Protein AF-A0A1H5M420-F1 (afdb_monomer_lite)

Foldseek 3Di:
DDDDDPVVVVVVVVVVVVVVPDDPVNVDPDDDPPPDPVVVVVVVVVVVVVVVVVVVVVVVVVVVVVVPDPDDDDPDDDDDDDDDDDDDDDDDDDDDDDDDDDDDD

Sequence (105 aa):
MSHRTPLEERLRAALEARGQLISAHDLSPARPPAGSTWGTRRIRRVLSVAVAATAAAAAVVVLVLSSNTPDRPRPAPPAQHSSPTVAPTSTVPPVVPSAVPSVSR

Structure (mmCIF, N/CA/C/O backbone):
data_AF-A0A1H5M420-F1
#
_entry.id   AF-A0A1H5M420-F1
#
loop_
_atom_site.group_PDB
_atom_site.id
_atom_site.type_symbol
_atom_site.label_atom_id
_atom_site.label_alt_id
_atom_site.label_comp_id
_atom_site.label_asym_id
_atom_site.label_entity_id
_atom_site.label_seq_id
_atom_site.pdbx_PDB_ins_code
_atom_site.Cartn_x
_atom_site.Cartn_y
_atom_site.Cartn_z
_atom_site.occupancy
_atom_site.B_iso_or_equiv
_atom_site.auth_seq_id
_atom_site.auth_comp_id
_atom_site.auth_asym_id
_atom_site.auth_atom_id
_atom_site.pdbx_PDB_model_num
ATOM 1 N N . MET A 1 1 ? -34.560 -14.375 25.993 1.00 51.66 1 MET A N 1
ATOM 2 C CA . MET A 1 1 ? -33.673 -13.204 26.152 1.00 51.66 1 MET A CA 1
ATOM 3 C C . MET A 1 1 ? -32.580 -13.584 27.127 1.00 51.66 1 MET A C 1
ATOM 5 O O . MET A 1 1 ? -32.900 -13.936 28.253 1.00 51.66 1 MET A O 1
ATOM 9 N N . SER A 1 2 ? -31.326 -13.627 26.683 1.00 67.44 2 SER A N 1
ATOM 10 C CA . SER A 1 2 ? -30.212 -14.041 27.539 1.00 67.44 2 SER A CA 1
ATOM 11 C C . SER A 1 2 ? -29.920 -12.930 28.540 1.00 67.44 2 SER A C 1
ATOM 13 O O . SER A 1 2 ? -29.433 -11.865 28.160 1.00 67.44 2 SER A O 1
ATOM 15 N N . HIS A 1 3 ? -30.284 -13.152 29.801 1.00 80.81 3 HIS A N 1
ATOM 16 C CA . HIS A 1 3 ? -30.002 -12.209 30.871 1.00 80.81 3 HIS A CA 1
ATOM 17 C C . HIS A 1 3 ? -28.495 -12.217 31.116 1.00 80.81 3 HIS A C 1
ATOM 19 O O . HIS A 1 3 ? -27.931 -13.240 31.501 1.00 80.81 3 HIS A O 1
ATOM 25 N N . ARG A 1 4 ? -27.835 -11.095 30.833 1.00 82.44 4 ARG A N 1
ATOM 26 C CA . ARG A 1 4 ? -26.395 -10.976 31.058 1.00 82.44 4 ARG A CA 1
ATOM 27 C C . ARG A 1 4 ? -26.123 -10.838 32.541 1.00 82.44 4 ARG A C 1
ATOM 29 O O . ARG A 1 4 ? -26.890 -10.197 33.266 1.00 82.44 4 ARG A O 1
ATOM 36 N N . THR A 1 5 ? -25.046 -11.466 32.993 1.00 92.50 5 THR A N 1
ATOM 37 C CA . THR A 1 5 ? -24.645 -11.366 34.392 1.00 92.50 5 THR A CA 1
ATOM 38 C C . THR A 1 5 ? -24.160 -9.940 34.703 1.00 92.50 5 THR A C 1
ATOM 40 O O . THR A 1 5 ? -23.608 -9.265 33.830 1.00 92.50 5 THR A O 1
ATOM 43 N N . PRO A 1 6 ? -24.289 -9.453 35.951 1.00 92.44 6 PRO A N 1
ATOM 44 C CA . PRO A 1 6 ? -23.792 -8.126 36.342 1.00 92.44 6 PRO A CA 1
ATOM 45 C C . PRO A 1 6 ? -22.283 -7.931 36.123 1.00 92.44 6 PRO A C 1
ATOM 47 O O . PRO A 1 6 ? -21.778 -6.810 36.114 1.00 92.44 6 PRO A O 1
ATOM 50 N N . LEU A 1 7 ? -21.530 -9.026 36.020 1.00 95.44 7 LEU A N 1
ATOM 51 C CA . LEU A 1 7 ? -20.107 -9.002 35.704 1.00 95.44 7 LEU A CA 1
ATOM 52 C C . LEU A 1 7 ? -19.873 -8.741 34.211 1.00 95.44 7 LEU A C 1
ATOM 54 O O . LEU A 1 7 ? -19.034 -7.911 33.872 1.00 95.44 7 LEU A O 1
ATOM 58 N N . GLU A 1 8 ? -20.639 -9.377 33.325 1.00 95.94 8 GLU A N 1
ATOM 59 C CA . GLU A 1 8 ? -20.551 -9.134 31.880 1.00 95.94 8 GLU A CA 1
ATOM 60 C C . GLU A 1 8 ? -20.870 -7.688 31.510 1.00 95.94 8 GLU A C 1
ATOM 62 O O . GLU A 1 8 ? -20.237 -7.139 30.612 1.00 95.94 8 GLU A O 1
ATOM 67 N N . GLU A 1 9 ? -21.828 -7.061 32.195 1.00 96.06 9 GLU A N 1
ATOM 68 C CA . GLU A 1 9 ? -22.172 -5.661 31.937 1.00 96.06 9 GLU A CA 1
ATOM 69 C C . GLU A 1 9 ? -21.034 -4.720 32.340 1.00 96.06 9 GLU A C 1
ATOM 71 O O . GLU A 1 9 ? -20.672 -3.812 31.596 1.00 96.06 9 GLU A O 1
ATOM 76 N N . ARG A 1 10 ? -20.384 -5.005 33.475 1.00 96.00 10 ARG A N 1
ATOM 77 C CA . ARG A 1 10 ? -19.199 -4.263 33.924 1.00 96.00 10 ARG A CA 1
ATOM 78 C C . ARG A 1 10 ? -18.018 -4.441 32.977 1.00 96.00 10 ARG A C 1
ATOM 80 O O . ARG A 1 10 ? -17.339 -3.465 32.674 1.00 96.00 10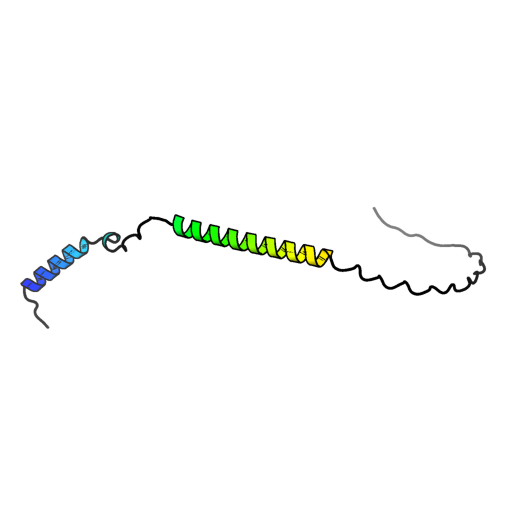 ARG A O 1
ATOM 87 N N . LEU A 1 11 ? -17.792 -5.656 32.479 1.00 96.94 11 LEU A N 1
ATOM 88 C CA . LEU A 1 11 ? -16.760 -5.909 31.473 1.00 96.94 11 LEU A CA 1
ATOM 89 C C . LEU A 1 11 ? -17.062 -5.188 30.162 1.00 96.94 11 LEU A C 1
ATOM 91 O O . LEU A 1 11 ? -16.161 -4.596 29.576 1.00 96.94 11 LEU A O 1
ATOM 95 N N . ARG A 1 12 ? -18.321 -5.199 29.715 1.00 96.19 12 ARG A N 1
ATOM 96 C CA . ARG A 1 12 ? -18.731 -4.492 28.501 1.00 96.19 12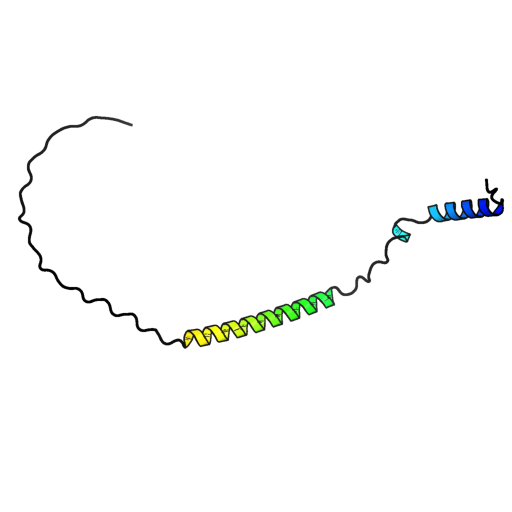 ARG A CA 1
ATOM 97 C C . ARG A 1 12 ? -18.503 -2.993 28.630 1.00 96.19 12 ARG A C 1
ATOM 99 O O . ARG A 1 12 ? -17.844 -2.431 27.766 1.00 96.19 12 ARG A O 1
ATOM 106 N N . ALA A 1 13 ? -18.946 -2.387 29.730 1.00 97.19 13 ALA A N 1
ATOM 107 C CA . ALA A 1 13 ? -18.726 -0.969 30.001 1.00 97.19 13 ALA A CA 1
ATOM 108 C C . ALA A 1 13 ? -17.229 -0.620 30.075 1.00 97.19 13 ALA A C 1
ATOM 110 O O . ALA A 1 13 ? -16.791 0.382 29.514 1.00 97.19 13 ALA A O 1
ATOM 111 N N . ALA A 1 14 ? -16.418 -1.466 30.719 1.00 97.50 14 ALA A N 1
ATOM 112 C CA . ALA A 1 14 ? -14.975 -1.258 30.800 1.00 97.5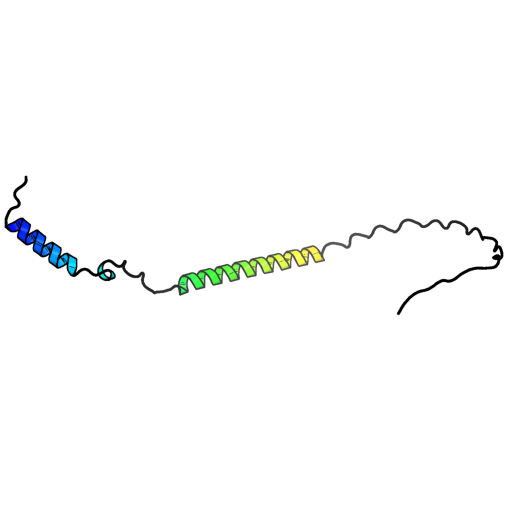0 14 ALA A CA 1
ATOM 113 C C . ALA A 1 14 ? -14.290 -1.347 29.424 1.00 97.50 14 ALA A C 1
ATOM 115 O O . ALA A 1 14 ? -13.425 -0.528 29.111 1.00 97.50 14 ALA A O 1
ATOM 116 N N . LEU A 1 15 ? -14.673 -2.319 28.591 1.00 96.56 15 LEU A N 1
ATOM 117 C CA . LEU A 1 15 ? -14.133 -2.480 27.238 1.00 96.56 15 LEU A CA 1
ATOM 118 C C . LEU A 1 15 ? -14.588 -1.363 26.299 1.00 96.56 15 LEU A C 1
ATOM 120 O O . LEU A 1 15 ? -13.788 -0.884 25.502 1.00 96.56 15 LEU A O 1
ATOM 124 N N . GLU A 1 16 ? -15.835 -0.913 26.418 1.00 97.44 16 GLU A N 1
ATOM 125 C CA . GLU A 1 16 ? -16.346 0.244 25.684 1.00 97.44 16 GLU A CA 1
ATOM 126 C C . GLU A 1 16 ? -15.563 1.509 26.051 1.00 97.44 16 GLU A C 1
ATOM 128 O O . GLU A 1 16 ? -15.033 2.180 25.166 1.00 97.44 16 GLU A O 1
ATOM 133 N N . ALA A 1 17 ? -15.378 1.774 27.349 1.00 97.31 17 ALA A N 1
ATOM 134 C CA . ALA A 1 17 ? -14.564 2.889 27.826 1.00 97.31 17 ALA A CA 1
ATOM 135 C C . ALA A 1 17 ? -13.110 2.802 27.330 1.00 97.31 17 ALA A C 1
ATOM 137 O O . ALA A 1 17 ? -12.516 3.812 26.960 1.00 97.31 17 ALA A O 1
ATOM 138 N N . ARG A 1 18 ? -12.534 1.593 27.270 1.00 93.88 18 ARG A N 1
ATOM 139 C CA . ARG A 1 18 ? -11.194 1.366 26.709 1.00 93.88 18 ARG A CA 1
ATOM 140 C C . ARG A 1 18 ? -11.151 1.642 25.205 1.00 93.88 18 ARG A C 1
ATOM 142 O O . ARG A 1 18 ? -10.172 2.212 24.735 1.00 93.88 18 ARG A O 1
ATOM 149 N N . GLY A 1 19 ? -12.193 1.258 24.470 1.00 96.00 19 GLY A N 1
ATOM 150 C CA . GLY A 1 19 ? -12.317 1.495 23.033 1.00 96.00 19 GLY A CA 1
ATOM 151 C C . GLY A 1 19 ? -12.338 2.981 22.678 1.00 96.00 19 GLY A C 1
ATOM 152 O O . GLY A 1 19 ? -11.704 3.372 21.705 1.00 96.00 19 GLY A O 1
ATOM 153 N N . GLN A 1 20 ? -12.963 3.818 23.511 1.00 95.81 20 GLN A N 1
ATOM 154 C CA . GLN A 1 20 ? -12.986 5.278 23.323 1.00 95.81 20 GLN A CA 1
ATOM 155 C C . GLN A 1 20 ? -11.605 5.945 23.461 1.00 95.81 20 GLN A C 1
ATOM 157 O O . GLN A 1 20 ? -11.429 7.084 23.037 1.00 95.81 20 GLN A O 1
ATOM 162 N N . LEU A 1 21 ? -10.618 5.255 24.045 1.00 96.19 21 LEU A N 1
ATOM 163 C CA . LEU A 1 21 ? -9.240 5.748 24.147 1.00 96.19 21 LEU A CA 1
ATOM 164 C C . LEU A 1 21 ? -8.389 5.414 22.915 1.00 96.19 21 LEU A C 1
ATOM 166 O O . LEU A 1 21 ? -7.290 5.946 22.790 1.00 96.19 21 LEU A O 1
ATOM 170 N N . ILE A 1 22 ? -8.858 4.528 22.032 1.00 94.56 22 ILE A N 1
ATOM 171 C CA . ILE A 1 22 ? -8.132 4.142 20.821 1.00 94.56 22 ILE A CA 1
ATOM 172 C C . ILE A 1 22 ? -8.347 5.225 19.766 1.00 94.56 22 ILE A C 1
ATOM 174 O O . ILE A 1 22 ? -9.465 5.465 19.313 1.00 94.56 22 ILE A O 1
ATOM 178 N N . SER A 1 23 ? -7.263 5.868 19.349 1.00 93.19 23 SER A N 1
ATOM 179 C CA . SER A 1 23 ? -7.286 6.867 18.287 1.00 93.19 23 SER A CA 1
ATOM 180 C C . SER A 1 23 ? -7.062 6.235 16.910 1.00 93.19 23 SER A C 1
ATOM 182 O O . SER A 1 23 ? -6.553 5.121 16.774 1.00 93.19 23 SER A O 1
ATOM 184 N N . ALA A 1 24 ? -7.355 6.990 15.847 1.00 91.06 24 ALA A N 1
ATOM 185 C CA . ALA A 1 24 ? -7.011 6.583 14.483 1.00 91.06 24 ALA A CA 1
ATOM 186 C C . ALA A 1 24 ? -5.497 6.348 14.293 1.00 91.06 24 ALA A C 1
ATOM 188 O O . ALA A 1 24 ? -5.100 5.599 13.403 1.00 91.06 24 ALA A O 1
ATOM 189 N N . HIS A 1 25 ? -4.652 6.969 15.125 1.00 89.00 25 HIS A N 1
ATOM 190 C CA . HIS A 1 25 ? -3.208 6.767 15.078 1.00 89.00 25 HIS A CA 1
ATOM 191 C C . HIS A 1 25 ? -2.796 5.398 15.626 1.00 89.00 25 HIS A C 1
ATOM 193 O O . HIS A 1 25 ? -1.937 4.752 15.034 1.00 89.00 25 HIS A O 1
ATOM 199 N N . ASP A 1 26 ? -3.452 4.920 16.686 1.00 91.69 26 ASP A N 1
ATOM 200 C CA . ASP A 1 26 ? -3.181 3.604 17.285 1.00 91.69 26 ASP A CA 1
ATOM 201 C C . ASP A 1 26 ? -3.566 2.451 16.348 1.00 91.69 26 ASP A C 1
ATOM 203 O O . ASP A 1 26 ? -3.012 1.357 16.422 1.00 91.69 26 ASP A O 1
ATOM 207 N N . LEU A 1 27 ? -4.506 2.716 15.437 1.00 90.06 27 LEU A N 1
ATOM 208 C CA . LEU A 1 27 ? -4.921 1.802 14.374 1.00 90.06 27 LEU A CA 1
ATOM 209 C C . LEU A 1 27 ? -4.115 1.979 13.082 1.00 90.06 27 LEU A C 1
ATOM 211 O O . LEU A 1 27 ? -4.306 1.220 12.128 1.00 90.06 27 LEU A O 1
ATOM 215 N N . SER A 1 28 ? -3.240 2.985 13.014 1.00 88.38 28 SER A N 1
ATOM 216 C CA . SER A 1 28 ? -2.441 3.222 11.820 1.00 88.38 28 SER A CA 1
ATOM 217 C C . SER A 1 28 ? -1.491 2.044 11.602 1.00 88.38 28 SER A C 1
ATOM 219 O O . SER A 1 28 ? -0.804 1.622 12.536 1.00 88.38 28 SER A O 1
ATOM 221 N N . PRO A 1 29 ? -1.358 1.555 10.358 1.00 87.31 29 PRO A N 1
ATOM 222 C CA . PRO A 1 29 ? -0.301 0.623 10.011 1.00 87.31 29 PRO A CA 1
ATOM 223 C C . PRO A 1 29 ? 1.057 1.173 10.445 1.00 87.31 29 PRO A C 1
ATOM 225 O O . PRO A 1 29 ? 1.337 2.367 10.271 1.00 87.31 29 PRO A O 1
ATOM 228 N N . ALA A 1 30 ? 1.905 0.295 10.983 1.00 84.00 30 ALA A N 1
ATOM 229 C CA . ALA A 1 30 ? 3.278 0.646 11.302 1.00 84.00 30 ALA A CA 1
ATOM 230 C C . ALA A 1 30 ? 3.945 1.224 10.048 1.00 84.00 30 ALA A C 1
ATOM 232 O O . ALA A 1 30 ? 3.916 0.617 8.972 1.00 84.00 30 ALA A O 1
ATOM 233 N N . ARG A 1 31 ? 4.524 2.423 10.174 1.00 78.44 31 ARG A N 1
ATOM 234 C CA . ARG A 1 31 ? 5.186 3.070 9.044 1.00 78.44 31 ARG A CA 1
ATOM 235 C C . ARG A 1 31 ? 6.346 2.173 8.609 1.00 78.44 31 ARG A C 1
ATOM 237 O O . ARG A 1 31 ? 7.175 1.838 9.460 1.00 78.44 31 ARG A O 1
ATOM 244 N N . PRO A 1 32 ? 6.438 1.789 7.322 1.00 76.25 32 PRO A N 1
ATOM 245 C CA . PRO A 1 32 ? 7.599 1.051 6.856 1.00 76.25 32 PRO A CA 1
ATOM 246 C C . PRO A 1 32 ? 8.846 1.877 7.189 1.00 76.25 32 PRO A C 1
ATOM 248 O O . PRO A 1 32 ? 8.784 3.114 7.112 1.00 76.25 32 PRO A O 1
ATOM 251 N N . PRO A 1 33 ? 9.956 1.233 7.592 1.00 77.44 33 PRO A N 1
ATOM 252 C CA . PRO A 1 33 ? 11.169 1.952 7.932 1.00 77.44 33 PRO A CA 1
ATOM 253 C C . PRO A 1 33 ? 11.495 2.899 6.780 1.00 77.44 33 PRO A C 1
ATOM 255 O O . PRO A 1 33 ? 11.625 2.474 5.634 1.00 77.44 33 PRO A O 1
ATOM 258 N N . ALA A 1 34 ? 11.620 4.193 7.074 1.00 66.12 34 ALA A N 1
ATOM 259 C CA . ALA A 1 34 ? 11.916 5.225 6.076 1.00 66.12 34 ALA A CA 1
ATOM 260 C C . ALA A 1 34 ? 13.325 5.072 5.446 1.00 66.12 34 ALA A C 1
ATOM 262 O O . ALA A 1 34 ? 13.808 5.958 4.741 1.00 66.12 34 ALA A O 1
ATOM 263 N N . GLY A 1 35 ? 14.002 3.950 5.700 1.00 64.31 35 GLY A N 1
ATOM 264 C CA . GLY A 1 35 ? 15.356 3.651 5.280 1.00 64.31 35 GLY A CA 1
ATOM 265 C C . GLY A 1 35 ? 15.436 3.101 3.857 1.00 64.31 35 GLY A C 1
ATOM 266 O O . GLY A 1 35 ? 14.962 2.011 3.560 1.00 64.31 35 GLY A O 1
ATOM 267 N N . SER A 1 36 ? 16.171 3.834 3.019 1.00 61.16 36 SER A N 1
ATOM 268 C CA . SER A 1 36 ? 16.802 3.387 1.770 1.00 61.16 36 SER A CA 1
ATOM 269 C C . SER A 1 36 ? 15.913 3.216 0.528 1.00 61.16 36 SER A C 1
ATOM 271 O O . SER A 1 36 ? 15.979 2.229 -0.203 1.00 61.16 36 SER A O 1
ATOM 273 N N . THR A 1 37 ? 15.251 4.300 0.118 1.00 61.91 37 THR A N 1
ATOM 274 C CA . THR A 1 37 ? 14.999 4.520 -1.326 1.00 61.91 37 THR A CA 1
ATOM 275 C C . THR A 1 37 ? 16.302 4.670 -2.134 1.00 61.91 37 THR A C 1
ATOM 277 O O . THR A 1 37 ? 16.296 4.668 -3.365 1.00 61.91 37 THR A O 1
ATOM 280 N N . TRP A 1 38 ? 17.451 4.789 -1.460 1.00 60.88 38 TRP A N 1
ATOM 281 C CA . TRP A 1 38 ? 18.764 4.863 -2.089 1.00 60.88 38 TRP A CA 1
ATOM 282 C C . TRP A 1 38 ? 19.171 3.548 -2.761 1.00 60.88 38 TRP A C 1
ATOM 284 O O . TRP A 1 38 ? 19.739 3.584 -3.854 1.00 60.88 38 TRP A O 1
ATOM 294 N N . GLY A 1 39 ? 18.815 2.399 -2.171 1.00 66.94 39 GLY A N 1
ATOM 295 C CA . GLY A 1 39 ? 19.079 1.081 -2.757 1.00 66.94 39 GLY A CA 1
ATOM 296 C C . GLY A 1 39 ? 18.393 0.905 -4.113 1.00 66.94 39 GLY A C 1
ATOM 297 O O . GLY A 1 39 ? 19.043 0.590 -5.109 1.00 66.94 39 GLY A O 1
ATOM 298 N N . THR A 1 40 ? 17.101 1.228 -4.196 1.00 68.38 40 THR A N 1
ATOM 299 C CA . THR A 1 40 ? 16.340 1.126 -5.453 1.00 68.38 40 THR A CA 1
ATOM 300 C C . THR A 1 40 ? 16.798 2.147 -6.496 1.00 68.38 40 THR A C 1
ATOM 302 O O . THR A 1 40 ? 16.874 1.824 -7.683 1.00 68.38 40 THR A O 1
ATOM 305 N N . ARG A 1 41 ? 17.183 3.364 -6.082 1.00 71.25 41 ARG A N 1
ATOM 306 C CA . ARG A 1 41 ? 17.756 4.375 -6.991 1.00 71.25 41 ARG A CA 1
ATOM 307 C C . ARG A 1 41 ? 19.109 3.956 -7.568 1.00 71.25 41 ARG A C 1
ATOM 309 O O . ARG A 1 41 ? 19.341 4.201 -8.751 1.00 71.25 41 ARG A O 1
ATOM 316 N N . ARG A 1 42 ? 19.991 3.327 -6.782 1.00 75.06 42 ARG A N 1
ATOM 317 C CA . ARG A 1 42 ? 21.283 2.822 -7.283 1.00 75.06 42 ARG A CA 1
ATOM 318 C C . ARG A 1 42 ? 21.094 1.707 -8.307 1.00 75.06 42 ARG A C 1
ATOM 320 O O . ARG A 1 42 ? 21.688 1.788 -9.377 1.00 75.06 42 ARG A O 1
ATOM 327 N N . ILE A 1 43 ? 20.224 0.736 -8.021 1.00 77.19 43 ILE A N 1
ATOM 328 C CA . ILE A 1 43 ? 19.928 -0.374 -8.943 1.00 77.19 43 ILE A CA 1
ATOM 329 C C . ILE A 1 43 ? 19.412 0.167 -10.281 1.00 77.19 43 ILE A C 1
ATOM 331 O O . ILE A 1 43 ? 19.918 -0.204 -11.338 1.00 77.19 43 ILE A O 1
ATOM 335 N N . ARG A 1 44 ? 18.472 1.122 -10.242 1.00 77.62 44 ARG A N 1
ATOM 336 C CA . ARG A 1 44 ? 17.953 1.769 -11.457 1.00 77.62 44 ARG A CA 1
ATOM 337 C C . ARG A 1 44 ? 19.043 2.496 -12.246 1.00 77.62 44 ARG A C 1
ATOM 339 O O . ARG A 1 44 ? 19.090 2.347 -13.459 1.00 77.62 44 ARG A O 1
ATOM 346 N N . ARG A 1 45 ? 19.940 3.236 -11.582 1.00 80.31 45 ARG A N 1
ATOM 347 C CA . ARG A 1 45 ? 21.048 3.931 -12.264 1.00 80.31 45 ARG A CA 1
ATOM 348 C C . ARG A 1 45 ? 22.010 2.964 -12.949 1.00 80.31 45 ARG A C 1
ATOM 350 O O . ARG A 1 45 ? 22.387 3.217 -14.085 1.00 80.31 45 ARG A O 1
ATOM 357 N N . VAL A 1 46 ? 22.384 1.869 -12.287 1.00 83.31 46 VAL A N 1
ATOM 358 C CA . VAL A 1 46 ? 23.286 0.861 -12.871 1.00 83.31 46 VAL A CA 1
ATOM 359 C C . VAL A 1 46 ? 22.650 0.217 -14.103 1.00 83.31 46 VAL A C 1
ATOM 361 O O . VAL A 1 46 ? 23.300 0.128 -15.139 1.00 83.31 46 VAL A O 1
ATOM 364 N N . LEU A 1 47 ? 21.366 -0.146 -14.024 1.00 86.19 47 LEU A N 1
ATOM 365 C CA . LEU A 1 47 ? 20.614 -0.669 -15.168 1.00 86.19 47 LEU A CA 1
ATOM 366 C C . LEU A 1 47 ? 20.585 0.325 -16.334 1.00 86.19 47 LEU A C 1
ATOM 368 O O . LEU A 1 47 ? 20.865 -0.056 -17.466 1.00 86.19 47 LEU A O 1
ATOM 372 N N . SER A 1 48 ? 20.304 1.604 -16.071 1.00 84.88 48 SER A N 1
ATOM 373 C CA . SER A 1 48 ? 20.291 2.635 -17.114 1.00 84.88 48 SER A CA 1
ATOM 374 C C . SER A 1 48 ? 21.655 2.818 -17.782 1.00 84.88 48 SER A C 1
ATOM 376 O O . SER A 1 48 ? 21.717 2.926 -19.003 1.00 84.88 48 SER A O 1
ATOM 378 N N . VAL A 1 49 ? 22.745 2.821 -17.007 1.00 89.12 49 VAL A N 1
ATOM 379 C CA . VAL A 1 49 ? 24.109 2.937 -17.549 1.00 89.12 49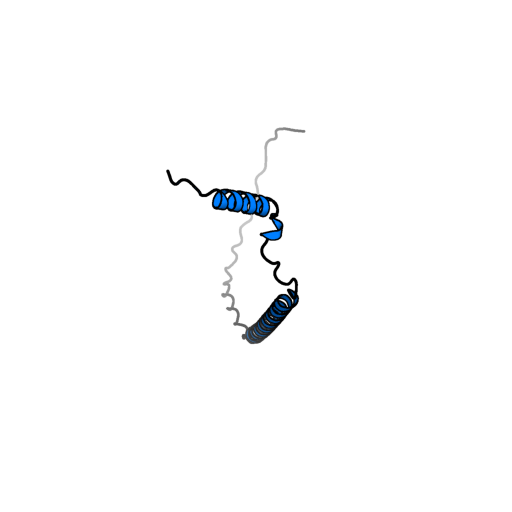 VAL A CA 1
ATOM 380 C C . VAL A 1 49 ? 24.468 1.713 -18.389 1.00 89.12 49 VAL A C 1
ATOM 382 O O . VAL A 1 49 ? 24.998 1.871 -19.485 1.00 89.12 49 VAL A O 1
ATOM 385 N N . ALA A 1 50 ? 24.136 0.508 -17.919 1.00 86.81 50 ALA A N 1
ATOM 386 C CA . ALA A 1 50 ? 24.377 -0.720 -18.668 1.00 86.81 50 ALA A CA 1
ATOM 387 C C . ALA A 1 50 ? 23.629 -0.711 -20.010 1.00 86.81 50 ALA A C 1
ATOM 389 O O . ALA A 1 50 ? 24.235 -0.933 -21.057 1.00 86.81 50 ALA A O 1
ATOM 390 N N . VAL A 1 51 ? 22.336 -0.371 -20.009 1.00 90.81 51 VAL A N 1
ATOM 391 C CA . VAL A 1 51 ? 21.532 -0.274 -21.239 1.00 90.81 51 VAL A CA 1
ATOM 392 C C . VAL A 1 51 ? 22.105 0.774 -22.195 1.00 90.81 51 VAL A C 1
ATOM 394 O O . VAL A 1 51 ? 22.272 0.484 -23.378 1.00 90.81 51 VAL A O 1
ATOM 397 N N . ALA A 1 52 ? 22.468 1.959 -21.695 1.00 90.00 52 ALA A N 1
ATOM 398 C CA . ALA A 1 52 ? 23.049 3.019 -22.517 1.00 90.00 52 ALA A CA 1
ATOM 399 C C . ALA A 1 52 ? 24.388 2.602 -23.148 1.00 90.00 52 ALA A C 1
ATOM 401 O O . ALA A 1 52 ? 24.599 2.830 -24.337 1.00 90.00 52 ALA A O 1
ATOM 402 N N . ALA A 1 53 ? 25.268 1.945 -22.385 1.00 89.00 53 ALA A N 1
ATOM 403 C CA . ALA A 1 53 ? 26.540 1.438 -22.897 1.00 89.00 53 ALA A CA 1
ATOM 404 C C . ALA A 1 53 ? 26.333 0.372 -23.984 1.00 89.00 53 ALA A C 1
ATOM 406 O O . ALA A 1 53 ? 26.988 0.410 -25.026 1.00 89.00 53 ALA A O 1
ATOM 407 N N . THR A 1 54 ? 25.380 -0.541 -23.774 1.00 90.06 54 THR A N 1
ATOM 408 C CA . THR A 1 54 ? 25.057 -1.594 -24.750 1.00 90.06 54 THR A CA 1
ATOM 409 C C . THR A 1 54 ? 24.497 -0.994 -26.044 1.00 90.06 54 THR A C 1
ATOM 411 O O . THR A 1 54 ? 24.912 -1.374 -27.138 1.00 90.06 54 THR A O 1
ATOM 414 N N . ALA A 1 55 ? 23.599 -0.009 -25.932 1.00 91.12 55 ALA A N 1
ATOM 415 C CA . ALA A 1 55 ? 23.032 0.697 -27.079 1.00 91.12 55 ALA A CA 1
ATOM 416 C C . ALA A 1 55 ? 24.095 1.488 -27.860 1.00 91.12 55 ALA A C 1
ATOM 418 O O . ALA A 1 55 ? 24.111 1.446 -29.089 1.00 91.12 55 ALA A O 1
ATOM 419 N N . ALA A 1 56 ? 25.015 2.162 -27.162 1.00 90.12 56 ALA A N 1
ATOM 420 C CA . ALA A 1 56 ? 26.117 2.884 -27.792 1.00 90.12 56 ALA A CA 1
ATOM 421 C C . ALA A 1 56 ? 27.051 1.937 -28.564 1.00 90.12 56 ALA A C 1
ATOM 423 O O . ALA A 1 56 ? 27.392 2.215 -29.712 1.00 90.12 56 ALA A O 1
ATOM 424 N N . ALA A 1 57 ? 27.411 0.791 -27.978 1.00 89.69 57 ALA A N 1
ATOM 425 C CA . ALA A 1 57 ? 28.225 -0.217 -28.655 1.00 89.69 57 ALA A CA 1
ATOM 426 C C . ALA A 1 57 ? 27.536 -0.751 -29.924 1.00 89.69 57 ALA A C 1
ATOM 428 O O . ALA A 1 57 ? 28.162 -0.828 -30.980 1.00 89.69 57 ALA A O 1
ATOM 429 N N . ALA A 1 58 ? 26.235 -1.049 -29.852 1.00 89.31 58 ALA A N 1
ATOM 430 C CA . ALA A 1 58 ? 25.459 -1.484 -31.012 1.00 89.31 58 ALA A CA 1
ATOM 431 C C . ALA A 1 58 ? 25.423 -0.417 -32.122 1.00 89.31 58 ALA A C 1
ATOM 433 O O . ALA A 1 58 ? 25.604 -0.743 -33.294 1.00 89.31 58 ALA A O 1
ATOM 434 N N . ALA A 1 59 ? 25.252 0.860 -31.764 1.00 88.88 59 ALA A N 1
ATOM 435 C CA . ALA A 1 59 ? 25.267 1.959 -32.725 1.00 88.88 59 ALA A CA 1
ATOM 436 C C . ALA A 1 59 ? 26.618 2.076 -33.451 1.00 88.88 59 ALA A C 1
ATOM 438 O O . ALA A 1 59 ? 26.641 2.242 -34.669 1.00 88.88 59 ALA A O 1
ATOM 439 N N . VAL A 1 60 ? 27.739 1.923 -32.734 1.00 90.12 60 VAL A N 1
ATOM 440 C CA . VAL A 1 60 ? 29.082 1.914 -33.341 1.00 90.12 60 VAL A CA 1
ATOM 441 C C . VAL A 1 60 ? 29.223 0.765 -34.340 1.00 90.12 60 VAL A C 1
ATOM 443 O O . VAL A 1 60 ? 29.686 0.989 -35.455 1.00 90.12 60 VAL A O 1
ATOM 446 N N . VAL A 1 61 ? 28.776 -0.445 -33.987 1.00 89.38 61 VAL A N 1
ATOM 447 C CA . VAL A 1 61 ? 28.823 -1.609 -34.891 1.00 89.38 61 VAL A CA 1
ATOM 448 C C . VAL A 1 61 ? 28.029 -1.352 -36.173 1.00 89.38 61 VAL A C 1
ATOM 450 O O . VAL A 1 61 ? 28.538 -1.595 -37.267 1.00 89.38 61 VAL A O 1
ATOM 453 N N . VAL A 1 62 ? 26.811 -0.817 -36.059 1.00 87.06 62 VAL A N 1
ATOM 454 C CA . VAL A 1 62 ? 25.972 -0.476 -37.221 1.00 87.06 62 VAL A CA 1
ATOM 455 C C . VAL A 1 62 ? 26.647 0.575 -38.101 1.00 87.06 62 VAL A C 1
ATOM 457 O O . VAL A 1 62 ? 26.637 0.449 -39.326 1.00 87.06 62 VAL A O 1
ATOM 460 N N . LEU A 1 63 ? 27.256 1.595 -37.498 1.00 84.06 63 LEU A N 1
ATOM 461 C CA . LEU A 1 63 ? 27.897 2.691 -38.222 1.00 84.06 63 LEU A CA 1
ATOM 462 C C . LEU A 1 63 ? 29.159 2.222 -38.961 1.00 84.06 63 LEU A C 1
ATOM 464 O O . LEU A 1 63 ? 29.365 2.591 -40.118 1.00 84.06 63 LEU A O 1
ATOM 468 N N . VAL A 1 64 ? 29.948 1.335 -38.346 1.00 87.06 64 VAL A N 1
ATOM 469 C CA . VAL A 1 64 ? 31.104 0.684 -38.985 1.00 87.06 64 VAL A CA 1
ATOM 470 C C . VAL A 1 64 ? 30.659 -0.224 -40.132 1.00 87.06 64 VAL A C 1
ATOM 472 O O . VAL A 1 64 ? 31.247 -0.183 -41.210 1.00 87.06 64 VAL A O 1
ATOM 475 N N . LEU A 1 65 ? 29.607 -1.024 -39.940 1.00 84.31 65 LEU A N 1
ATOM 476 C CA . LEU A 1 65 ? 29.109 -1.924 -40.981 1.00 84.31 65 LEU A CA 1
ATOM 477 C C . LEU A 1 65 ? 28.520 -1.153 -42.173 1.00 84.31 65 LEU A C 1
ATOM 479 O O . LEU A 1 65 ? 28.772 -1.504 -43.324 1.00 84.31 65 LEU A O 1
ATOM 483 N N . SER A 1 66 ? 27.793 -0.067 -41.904 1.00 77.75 66 SER A N 1
ATOM 484 C CA . SER A 1 66 ? 27.200 0.787 -42.943 1.00 77.75 66 SER A CA 1
ATOM 485 C C . SER A 1 66 ? 28.270 1.527 -43.747 1.00 77.75 66 SER A C 1
ATOM 487 O O . SER A 1 66 ? 28.175 1.596 -44.968 1.00 77.75 66 SER A O 1
ATOM 489 N N . SER A 1 67 ? 29.327 2.008 -43.082 1.00 73.19 67 SER A N 1
ATOM 490 C CA . SER A 1 67 ? 30.465 2.677 -43.736 1.00 73.19 67 SER A CA 1
ATOM 491 C C . SER A 1 67 ? 31.270 1.754 -44.659 1.00 73.19 67 SER A C 1
ATOM 493 O O . SER A 1 67 ? 31.958 2.235 -45.551 1.00 73.19 67 SER A O 1
ATOM 495 N N . ASN A 1 68 ? 31.178 0.434 -44.466 1.00 68.00 68 ASN A N 1
ATOM 496 C CA . ASN A 1 68 ? 31.841 -0.569 -45.303 1.00 68.00 68 ASN A CA 1
ATOM 497 C C . ASN A 1 68 ? 30.968 -1.074 -46.466 1.00 68.00 68 ASN A C 1
ATOM 499 O O . ASN A 1 68 ? 31.364 -2.008 -47.163 1.00 68.00 68 ASN A O 1
ATOM 503 N N . THR A 1 69 ? 29.780 -0.502 -46.689 1.00 65.38 69 THR A N 1
ATOM 504 C CA . THR A 1 69 ? 28.955 -0.881 -47.843 1.00 65.38 69 THR A CA 1
ATOM 505 C C . THR A 1 69 ? 29.540 -0.249 -49.110 1.00 65.38 69 THR A C 1
ATOM 507 O O . THR A 1 69 ? 29.604 0.978 -49.180 1.00 65.38 69 THR A O 1
ATOM 510 N N . PRO A 1 70 ? 29.971 -1.039 -50.116 1.00 65.25 70 PRO A N 1
ATOM 511 C CA . PRO A 1 70 ? 30.499 -0.485 -51.354 1.00 65.25 70 PRO A CA 1
ATOM 512 C C . PRO A 1 70 ? 29.411 0.308 -52.079 1.00 65.25 70 PRO A C 1
ATOM 514 O O . PRO A 1 70 ? 28.274 -0.152 -52.219 1.00 65.25 70 PRO A O 1
ATOM 517 N N . ASP A 1 71 ? 29.790 1.502 -52.529 1.00 66.75 71 ASP A N 1
ATOM 518 C CA . ASP A 1 71 ? 28.955 2.432 -53.281 1.00 66.75 71 ASP A CA 1
ATOM 519 C C . ASP A 1 71 ? 28.308 1.693 -54.461 1.00 66.75 71 ASP A C 1
ATOM 521 O O . ASP A 1 71 ? 28.984 1.194 -55.366 1.00 66.75 71 ASP A O 1
ATOM 525 N N . ARG A 1 72 ? 26.983 1.530 -54.423 1.00 66.75 72 ARG A N 1
ATOM 526 C CA . ARG A 1 72 ? 26.254 0.825 -55.480 1.00 66.75 72 ARG A CA 1
ATOM 527 C C . ARG A 1 72 ? 26.338 1.694 -56.738 1.00 66.75 72 ARG A C 1
ATOM 529 O O . ARG A 1 72 ? 25.863 2.829 -56.687 1.00 66.75 72 ARG A O 1
ATOM 536 N N . PRO A 1 73 ? 26.901 1.212 -57.862 1.00 69.06 73 PRO A N 1
ATOM 537 C CA . PRO A 1 73 ? 27.089 2.055 -59.032 1.00 69.06 73 PRO A CA 1
ATOM 538 C C . PRO A 1 73 ? 25.738 2.587 -59.511 1.00 69.06 73 PRO A C 1
ATOM 540 O O . PRO A 1 73 ? 24.793 1.830 -59.756 1.00 69.06 73 PRO A O 1
ATOM 543 N N . ARG A 1 74 ? 25.649 3.918 -59.598 1.00 75.25 74 ARG A N 1
ATOM 544 C CA . ARG A 1 74 ? 24.468 4.628 -60.085 1.00 75.25 74 ARG A CA 1
ATOM 545 C C . ARG A 1 74 ? 24.179 4.166 -61.521 1.00 75.25 74 ARG A C 1
ATOM 547 O O . ARG A 1 74 ? 25.101 4.188 -62.337 1.00 75.25 74 ARG A O 1
ATOM 554 N N . PRO A 1 75 ? 22.938 3.765 -61.853 1.00 75.31 75 PRO A N 1
ATOM 555 C CA . PRO A 1 75 ? 22.585 3.389 -63.217 1.00 75.31 75 PRO A CA 1
ATOM 556 C C . PRO A 1 75 ? 22.938 4.517 -64.191 1.00 75.31 75 PRO A C 1
ATOM 558 O O . PRO A 1 75 ? 22.621 5.681 -63.928 1.00 75.31 75 PRO A O 1
ATOM 561 N N . ALA A 1 76 ? 23.619 4.176 -65.287 1.00 78.62 76 ALA A N 1
ATOM 562 C CA . ALA A 1 76 ? 24.006 5.148 -66.301 1.00 78.62 76 ALA A CA 1
ATOM 563 C C . ALA A 1 76 ? 22.753 5.817 -66.908 1.00 78.62 76 ALA A C 1
ATOM 565 O O . ALA A 1 76 ? 21.755 5.125 -67.140 1.00 78.62 76 ALA A O 1
ATOM 566 N N . PRO A 1 77 ? 22.773 7.140 -67.163 1.00 78.31 77 PRO A N 1
ATOM 567 C CA . PRO A 1 77 ? 21.649 7.828 -67.786 1.00 78.31 77 PRO A CA 1
ATOM 568 C C . PRO A 1 77 ? 21.349 7.252 -69.181 1.00 78.31 77 PRO A C 1
ATOM 570 O O . PRO A 1 77 ? 22.290 6.967 -69.927 1.00 78.31 77 PRO A O 1
ATOM 573 N N . PRO A 1 78 ? 20.068 7.096 -69.561 1.00 76.31 78 PRO A N 1
ATOM 574 C CA . PRO A 1 78 ? 19.701 6.624 -70.892 1.00 76.31 78 PRO A CA 1
ATOM 575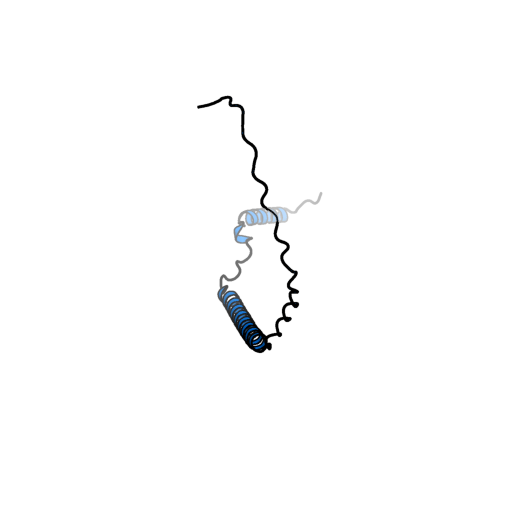 C C . PRO A 1 78 ? 20.181 7.605 -71.973 1.00 76.31 78 PRO A C 1
ATOM 577 O O . PRO A 1 78 ? 20.135 8.823 -71.786 1.00 76.31 78 PRO A O 1
ATOM 580 N N . ALA A 1 79 ? 20.651 7.070 -73.103 1.00 74.12 79 ALA A N 1
ATOM 581 C CA . ALA A 1 79 ? 21.174 7.860 -74.214 1.00 74.12 79 ALA A CA 1
ATOM 582 C C . ALA A 1 79 ? 20.095 8.801 -74.780 1.00 74.12 79 ALA A C 1
ATOM 584 O O . ALA A 1 79 ? 18.991 8.368 -75.110 1.00 74.12 79 ALA A O 1
ATOM 585 N N . GLN A 1 80 ? 20.415 10.093 -74.893 1.00 68.81 80 GLN A N 1
ATOM 586 C CA . GLN A 1 80 ? 19.529 11.076 -75.513 1.00 68.81 80 GLN A CA 1
ATOM 587 C C . GLN A 1 80 ? 19.759 11.089 -77.029 1.00 68.81 80 GLN A C 1
ATOM 589 O O . GLN A 1 80 ? 20.874 11.326 -77.491 1.00 68.81 80 GLN A O 1
ATOM 594 N N . HIS A 1 81 ? 18.705 10.834 -77.803 1.00 59.91 81 HIS A N 1
ATOM 595 C CA . HIS A 1 81 ? 18.717 10.988 -79.256 1.00 59.91 81 HIS A CA 1
ATOM 596 C C . HIS A 1 81 ? 18.456 12.458 -79.623 1.00 59.91 81 HIS A C 1
ATOM 598 O O . HIS A 1 81 ? 17.415 13.009 -79.265 1.00 59.91 81 HIS A O 1
ATOM 604 N N . SER A 1 82 ? 19.376 13.090 -80.355 1.00 54.28 82 SER A N 1
ATOM 605 C CA . SER A 1 82 ? 19.176 14.429 -80.920 1.00 54.28 82 SER A CA 1
ATOM 606 C C . SER A 1 82 ? 18.204 14.360 -82.099 1.00 54.28 82 SER A C 1
ATOM 608 O O . SER A 1 82 ? 18.536 13.806 -83.145 1.00 54.28 82 SER A O 1
ATOM 610 N N . SER A 1 83 ? 17.004 14.916 -81.938 1.00 52.78 83 SER A N 1
ATOM 611 C CA . SER A 1 83 ? 16.050 15.098 -83.039 1.00 52.78 83 SER A CA 1
ATOM 612 C C . SER A 1 83 ? 16.354 16.411 -83.785 1.00 52.78 83 SER A C 1
ATOM 614 O O . SER A 1 83 ? 16.679 17.401 -83.123 1.00 52.78 83 SER A O 1
ATOM 616 N N . PRO A 1 84 ? 16.296 16.461 -85.130 1.00 48.56 84 PRO A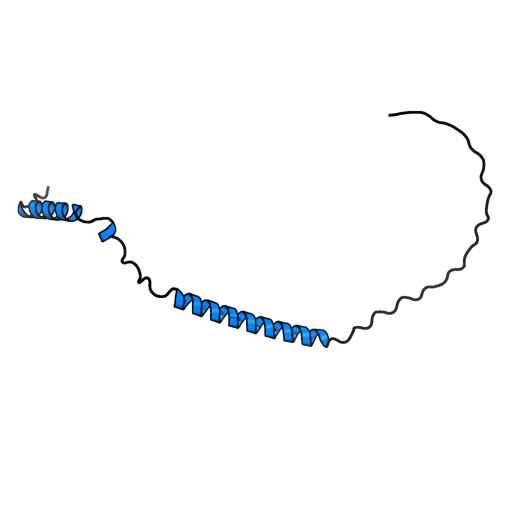 N 1
ATOM 617 C CA . PRO A 1 84 ? 16.666 17.650 -85.894 1.00 48.56 84 PRO A CA 1
ATOM 618 C C . PRO A 1 84 ? 15.630 18.780 -85.765 1.00 48.56 84 PRO A C 1
ATOM 620 O O . PRO A 1 84 ? 14.425 18.577 -85.912 1.00 48.56 84 PRO A O 1
ATOM 623 N N . THR A 1 85 ? 16.134 19.989 -85.519 1.00 48.84 85 THR A N 1
ATOM 624 C CA . THR A 1 85 ? 15.393 21.255 -85.430 1.00 48.84 85 THR A CA 1
ATOM 625 C C . THR A 1 85 ? 14.692 21.597 -86.748 1.00 48.84 85 THR A C 1
ATOM 627 O O . THR A 1 85 ? 15.350 21.882 -87.747 1.00 48.84 85 THR A O 1
ATOM 630 N N . VAL A 1 86 ? 13.357 21.641 -86.742 1.00 55.22 86 VAL A N 1
ATOM 631 C CA . VAL A 1 86 ? 12.555 22.284 -87.797 1.00 55.22 86 VAL A CA 1
ATOM 632 C C . VAL A 1 86 ? 12.421 23.769 -87.451 1.00 55.22 86 VAL A C 1
ATOM 634 O O . VAL A 1 86 ? 11.928 24.115 -86.380 1.00 55.22 86 VAL A O 1
ATOM 637 N N . ALA A 1 87 ? 12.883 24.650 -88.339 1.00 50.06 87 ALA A N 1
ATOM 638 C CA . ALA A 1 87 ? 12.762 26.099 -88.186 1.00 50.06 87 ALA A CA 1
ATOM 639 C C . ALA A 1 87 ? 11.326 26.568 -88.503 1.00 50.06 87 ALA A C 1
ATOM 641 O O . ALA A 1 87 ? 10.833 26.257 -89.589 1.00 50.06 87 ALA A O 1
ATOM 642 N N . PRO A 1 88 ? 10.647 27.336 -87.628 1.00 51.09 88 PRO A N 1
ATOM 643 C CA . PRO A 1 88 ? 9.388 27.976 -87.990 1.00 51.09 88 PRO A CA 1
ATOM 644 C C . PRO A 1 88 ? 9.613 29.333 -88.680 1.00 51.09 88 PRO A C 1
ATOM 646 O O . PRO A 1 88 ? 10.320 30.210 -88.184 1.00 51.09 88 PRO A O 1
ATOM 649 N N . THR A 1 89 ? 8.966 29.498 -89.834 1.00 44.72 89 THR A N 1
ATOM 650 C CA . THR A 1 89 ? 8.820 30.742 -90.601 1.00 44.72 89 THR A CA 1
ATOM 651 C C . THR A 1 89 ? 8.092 31.811 -89.775 1.00 44.72 89 THR A C 1
ATOM 653 O O . THR A 1 89 ? 6.969 31.598 -89.321 1.00 44.72 89 THR A O 1
ATOM 656 N N . SER A 1 90 ? 8.719 32.976 -89.593 1.00 43.97 90 SER A N 1
ATOM 657 C CA . SER A 1 90 ? 8.146 34.127 -88.881 1.00 43.97 90 SER A CA 1
ATOM 658 C C . SER A 1 90 ? 7.066 34.811 -89.733 1.00 43.97 90 SER A C 1
ATOM 660 O O . SER A 1 90 ? 7.370 35.358 -90.792 1.00 43.97 90 SER A O 1
ATOM 662 N N . THR A 1 91 ? 5.806 34.761 -89.289 1.00 49.12 91 THR A N 1
ATOM 663 C CA . THR A 1 91 ? 4.672 35.491 -89.887 1.00 49.12 91 THR A CA 1
ATOM 664 C C . THR A 1 91 ? 4.352 36.717 -89.027 1.00 49.12 91 THR A C 1
ATOM 666 O O . THR A 1 91 ? 4.163 36.612 -87.818 1.00 49.12 91 THR A O 1
ATOM 669 N N . VAL A 1 92 ? 4.337 37.880 -89.678 1.00 53.81 92 VAL A N 1
ATOM 670 C CA . VAL A 1 92 ? 4.125 39.241 -89.148 1.00 53.81 92 VAL A CA 1
ATOM 671 C C . VAL A 1 92 ? 2.758 39.387 -88.436 1.00 53.81 92 VAL A C 1
ATOM 673 O O . VAL A 1 92 ? 1.778 38.821 -88.921 1.00 53.81 92 VAL A O 1
ATOM 676 N N . PRO A 1 93 ? 2.644 40.150 -87.324 1.00 57.53 93 PRO A N 1
ATOM 677 C CA . PRO A 1 93 ? 1.389 40.297 -86.578 1.00 57.53 93 PRO A CA 1
ATOM 678 C C . PRO A 1 93 ? 0.462 41.381 -87.169 1.00 57.53 93 PRO A C 1
ATOM 680 O O . PRO A 1 93 ? 0.956 42.423 -87.606 1.00 57.53 93 PRO A O 1
ATOM 683 N N . PRO A 1 94 ? -0.876 41.211 -87.133 1.00 51.91 94 PRO A N 1
ATOM 684 C CA . PRO A 1 94 ? -1.813 42.296 -87.403 1.00 51.91 94 PRO A CA 1
ATOM 685 C C . PRO A 1 94 ? -2.197 43.100 -86.143 1.00 51.91 94 PRO A C 1
ATOM 687 O O . PRO A 1 94 ? -2.112 42.640 -85.006 1.00 51.91 94 PRO A O 1
ATOM 690 N N . VAL A 1 95 ? -2.615 44.337 -86.414 1.00 46.25 95 VAL A N 1
ATOM 691 C CA . VAL A 1 95 ? -2.863 45.488 -85.531 1.00 46.25 95 VAL A CA 1
ATOM 692 C C . VAL A 1 95 ? -4.221 45.452 -84.779 1.00 46.25 95 VAL A C 1
ATOM 694 O O . VAL A 1 95 ? -5.250 45.132 -85.362 1.00 46.25 95 VAL A O 1
ATOM 697 N N . VAL A 1 96 ? -4.151 45.817 -83.483 1.00 46.62 96 VAL A N 1
ATOM 698 C CA . VAL A 1 96 ? -5.067 46.464 -82.478 1.00 46.62 96 VAL A CA 1
ATOM 699 C C . VAL A 1 96 ? -6.373 47.102 -83.046 1.00 46.62 96 VAL A C 1
ATOM 701 O O . VAL A 1 96 ? -6.246 47.707 -84.111 1.00 46.62 96 VAL A O 1
ATOM 704 N N . PRO A 1 97 ? -7.593 47.093 -82.403 1.00 50.62 97 PRO A N 1
ATOM 705 C CA . PRO A 1 97 ? -7.891 47.874 -81.168 1.00 50.62 97 PRO A CA 1
ATOM 706 C C . PRO A 1 97 ? -9.107 47.505 -80.257 1.00 50.62 97 PRO A C 1
ATOM 708 O O . PRO A 1 97 ? -9.891 46.612 -80.557 1.00 50.62 97 PRO A O 1
ATOM 711 N N . SER A 1 98 ? -9.277 48.318 -79.189 1.00 43.09 98 SER A N 1
ATOM 712 C CA . SER A 1 98 ? -10.470 48.533 -78.321 1.00 43.09 98 SER A CA 1
ATOM 713 C C . SER A 1 98 ? -10.656 47.588 -77.121 1.00 43.09 98 SER A C 1
ATOM 715 O O . SER A 1 98 ? -10.418 46.398 -77.230 1.00 43.09 98 SER A O 1
ATOM 717 N N . ALA A 1 99 ? -11.128 47.996 -75.937 1.00 45.88 99 ALA A N 1
ATOM 718 C CA . ALA A 1 99 ? -11.458 49.290 -75.332 1.00 45.88 99 ALA A CA 1
ATOM 719 C C . ALA A 1 99 ? -11.551 49.090 -73.795 1.00 45.88 99 ALA A C 1
ATOM 721 O O . ALA A 1 99 ? -11.801 47.985 -73.319 1.00 45.88 99 ALA A O 1
ATOM 722 N N . VAL A 1 100 ? -11.344 50.169 -73.037 1.00 50.31 100 VAL A N 1
ATOM 723 C CA . VAL A 1 100 ? -11.440 50.288 -71.563 1.00 50.31 100 VAL A CA 1
ATOM 724 C C . VAL A 1 100 ? -12.917 50.219 -71.116 1.00 50.31 100 VAL A C 1
ATOM 726 O O . VAL A 1 100 ? -13.776 50.659 -71.884 1.00 50.31 100 VAL A O 1
ATOM 729 N N . PRO A 1 101 ? -13.253 49.709 -69.908 1.00 48.31 101 PRO A N 1
ATOM 730 C CA . PRO A 1 101 ? -13.618 50.640 -68.821 1.00 48.31 101 PRO A CA 1
ATOM 731 C C . PRO A 1 101 ? -13.255 50.199 -67.375 1.00 48.31 101 PRO A C 1
ATOM 733 O O . PRO A 1 101 ? -13.376 49.033 -67.030 1.00 48.31 101 PRO A O 1
ATOM 736 N N . SER A 1 102 ? -12.893 51.197 -66.543 1.00 43.50 102 SER A N 1
ATOM 737 C CA . SER A 1 102 ? -13.393 51.504 -65.170 1.00 43.50 102 SER A CA 1
ATOM 738 C C . SER A 1 102 ? -13.384 50.393 -64.082 1.00 43.50 102 SER A C 1
ATOM 740 O O . SER A 1 102 ? -13.953 49.333 -64.284 1.00 43.50 102 SER A O 1
ATOM 742 N N . VAL A 1 103 ? -12.771 50.516 -62.890 1.00 42.91 103 VAL A N 1
ATOM 743 C CA . VAL A 1 103 ? -13.156 51.249 -61.641 1.00 42.91 103 VAL A CA 1
ATOM 744 C C . VAL A 1 103 ? -12.163 50.720 -60.560 1.00 42.91 103 VAL A C 1
ATOM 746 O O . VAL A 1 103 ? -11.899 49.524 -60.560 1.00 42.91 103 VAL A O 1
ATOM 749 N N . SER A 1 104 ? -11.455 51.478 -59.704 1.00 38.16 104 SER A N 1
ATOM 750 C CA . SER A 1 104 ? -11.822 51.970 -58.350 1.00 38.16 104 SER A CA 1
ATOM 751 C C . SER A 1 104 ? -10.517 52.143 -57.540 1.00 38.16 104 SER A C 1
ATOM 753 O O . SER A 1 104 ? -9.792 51.153 -57.412 1.00 38.16 104 SER A O 1
ATOM 755 N N . ARG A 1 105 ? -10.248 53.313 -56.946 1.00 38.47 105 ARG A N 1
ATOM 756 C CA . ARG A 1 105 ? -10.132 53.559 -55.486 1.00 38.47 105 ARG A CA 1
ATOM 757 C C . ARG A 1 105 ? -9.510 54.926 -55.207 1.00 38.47 105 ARG A C 1
ATOM 759 O O . ARG A 1 105 ? -8.500 55.250 -55.863 1.00 38.47 105 ARG A O 1
#

Secondary structure (DSSP, 8-state):
-----HHHHHHHHHHHHHHTT--TTTTSPPPPP---HHHHHHHHHHHHHHHHHHHHHHHHHHHHHHHTS--PPPPPPPPPP-PPPPPPP-PPPPP----------

pLDDT: mean 74.67, std 17.79, range [38.16, 97.5]

Radius of gyration: 48.82 Å; chains: 1; bounding box: 66×68×127 Å